Protein AF-A0A6P0UI14-F1 (afdb_monomer_lite)

Sequence (124 aa):
MGFELVEEPKLKYKIVKQHFLAGPTFTDATKIYDAGRKTPFYFLCPNCKKHSINIDHLNTRYFNKEGFILDLDEVVKLGGAGPMHKLIKCSHCNSIFYIGIGYFEPNNGRDVFDIHTIIEIAEM

Organism: NCBI:txid472055

pLDDT: mean 76.84, std 11.07, range [54.38, 91.75]

Secondary structure (DSSP, 8-state):
--EEE---TT-EEEEEEEEEE--SS--GGGEEE-TTS---EEEEPTTTSS-EEEE-GGGGGGTT-TT-EE-HHHHHHTT---SEEEEEEETTT--EEEEEEEEE--TTS--EEEEEEEEEEEE-

Structure (mmCIF, N/CA/C/O backbone):
data_AF-A0A6P0UI14-F1
#
_entry.id   AF-A0A6P0UI14-F1
#
loop_
_atom_site.group_PDB
_atom_site.id
_atom_site.type_symbol
_atom_site.label_atom_id
_atom_site.label_alt_id
_atom_site.label_comp_id
_atom_site.label_asym_id
_atom_site.label_entity_id
_atom_site.label_seq_id
_atom_site.pdbx_PDB_ins_code
_atom_site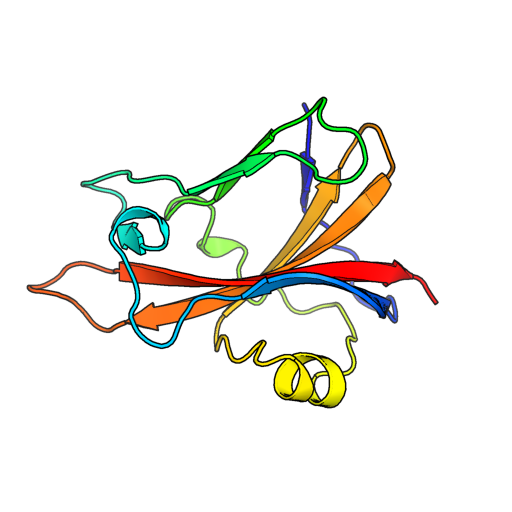.Cartn_x
_atom_site.Cartn_y
_atom_site.Cartn_z
_atom_site.occupancy
_atom_site.B_iso_or_equiv
_atom_site.auth_seq_id
_atom_site.auth_comp_id
_atom_site.auth_asym_id
_atom_site.auth_atom_id
_atom_site.pdbx_PDB_model_num
ATOM 1 N N . MET A 1 1 ? 8.499 -3.275 15.472 1.00 57.09 1 MET A N 1
ATOM 2 C CA . MET A 1 1 ? 7.414 -3.804 14.616 1.00 57.09 1 MET A CA 1
ATOM 3 C C . MET A 1 1 ? 6.402 -2.678 14.436 1.00 57.09 1 MET A C 1
ATOM 5 O O . MET A 1 1 ? 5.909 -2.197 15.446 1.00 57.09 1 MET A O 1
ATOM 9 N N . GLY A 1 2 ? 6.221 -2.143 13.220 1.00 80.50 2 GLY A N 1
ATOM 10 C CA . GLY A 1 2 ? 5.417 -0.922 12.981 1.00 80.50 2 GLY A CA 1
ATOM 11 C C . GLY A 1 2 ? 4.190 -1.107 12.079 1.00 80.50 2 GLY A C 1
ATOM 12 O O . GLY A 1 2 ? 3.267 -0.293 12.110 1.00 80.50 2 GLY A O 1
ATOM 13 N N . PHE A 1 3 ? 4.185 -2.177 11.286 1.00 86.31 3 PHE A N 1
ATOM 14 C CA . PHE A 1 3 ? 3.086 -2.571 10.417 1.00 86.31 3 PHE A CA 1
ATOM 15 C C . PHE A 1 3 ? 2.960 -4.091 10.409 1.00 86.31 3 PHE A C 1
ATOM 17 O O . PHE A 1 3 ? 3.968 -4.794 10.511 1.00 86.31 3 PHE A O 1
ATOM 24 N N . GLU A 1 4 ? 1.732 -4.562 10.254 1.00 86.69 4 GLU A N 1
ATOM 25 C CA . GLU A 1 4 ? 1.356 -5.971 10.195 1.00 86.69 4 GLU A CA 1
ATOM 26 C C . GLU A 1 4 ? 0.581 -6.236 8.902 1.00 86.69 4 GLU A C 1
ATOM 28 O O . GLU A 1 4 ? -0.101 -5.350 8.380 1.00 86.69 4 GLU A O 1
ATOM 33 N N . LEU A 1 5 ? 0.720 -7.445 8.358 1.00 81.50 5 LEU A N 1
ATOM 34 C CA . LEU A 1 5 ? -0.104 -7.890 7.238 1.00 81.50 5 LEU A CA 1
ATOM 35 C C . LEU A 1 5 ? -1.486 -8.261 7.770 1.00 81.50 5 LEU A C 1
ATOM 37 O O . LEU A 1 5 ? -1.595 -8.976 8.764 1.00 81.50 5 LEU A O 1
ATOM 41 N N . VAL A 1 6 ? -2.528 -7.780 7.098 1.00 78.38 6 VAL A N 1
ATOM 42 C CA . VAL A 1 6 ? -3.901 -8.185 7.403 1.00 78.38 6 VAL A CA 1
ATOM 43 C C . VAL A 1 6 ? -4.191 -9.440 6.593 1.00 78.38 6 VAL A C 1
ATOM 45 O O . VAL A 1 6 ? -4.218 -9.389 5.365 1.00 78.38 6 VAL A O 1
ATOM 48 N N . GLU A 1 7 ? -4.353 -10.570 7.278 1.00 70.38 7 GLU A N 1
ATOM 49 C CA . GLU A 1 7 ? -4.614 -11.870 6.644 1.00 70.38 7 GLU A C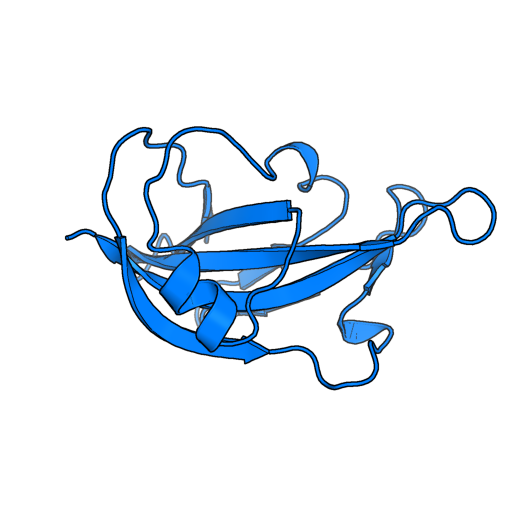A 1
ATOM 50 C C . GLU A 1 7 ? -6.057 -12.349 6.830 1.00 70.38 7 GLU A C 1
ATOM 52 O O . GLU A 1 7 ? -6.375 -13.455 6.412 1.00 70.38 7 GLU A O 1
ATOM 57 N N . GLU A 1 8 ? -6.921 -11.552 7.465 1.00 65.00 8 GLU A N 1
ATOM 58 C CA . GLU A 1 8 ? -8.241 -11.991 7.921 1.00 65.00 8 GLU A CA 1
ATOM 59 C C . GLU A 1 8 ? -9.214 -12.215 6.754 1.00 65.00 8 GLU A C 1
ATOM 61 O O . GLU A 1 8 ? -9.720 -11.255 6.158 1.00 65.00 8 GLU A O 1
ATOM 66 N N . PRO A 1 9 ? -9.518 -13.483 6.420 1.00 55.16 9 PRO A N 1
ATOM 67 C CA . PRO A 1 9 ? -10.411 -13.775 5.331 1.00 55.16 9 PRO A CA 1
ATOM 68 C C . PRO A 1 9 ? -11.850 -13.621 5.835 1.00 55.16 9 PRO A C 1
ATOM 70 O O . PRO A 1 9 ? -12.265 -14.390 6.702 1.00 55.16 9 PRO A O 1
ATOM 73 N N . LYS A 1 10 ? -12.598 -12.659 5.266 1.00 62.50 10 LYS A N 1
ATOM 74 C CA . LYS A 1 10 ? -14.062 -12.402 5.302 1.00 62.50 10 LYS A CA 1
ATOM 75 C C . LYS A 1 10 ? -14.495 -11.044 5.864 1.00 62.50 10 LYS A C 1
ATOM 77 O O . LYS A 1 10 ? -15.698 -10.786 5.917 1.00 62.50 10 LYS A O 1
ATOM 82 N N . LEU A 1 11 ? -13.574 -10.161 6.243 1.00 70.44 11 LEU A N 1
ATOM 83 C CA . LEU A 1 11 ? -13.953 -8.810 6.660 1.00 70.44 11 LEU A CA 1
ATOM 84 C C . LEU A 1 11 ? -14.387 -7.963 5.456 1.00 70.44 11 LEU A C 1
ATOM 86 O O . LEU A 1 11 ? -13.765 -8.001 4.388 1.00 70.44 11 LEU A O 1
ATOM 90 N N . LYS A 1 12 ? -15.488 -7.222 5.640 1.00 80.38 12 LYS A N 1
ATOM 91 C CA . LYS A 1 12 ? -15.943 -6.192 4.704 1.00 80.38 12 LYS A CA 1
ATOM 92 C C . LYS A 1 12 ? -15.298 -4.873 5.089 1.00 80.38 12 LYS A C 1
ATOM 94 O O . LYS A 1 12 ? -15.350 -4.478 6.251 1.00 80.38 12 LYS A O 1
ATOM 99 N N . TYR A 1 13 ? -14.733 -4.194 4.105 1.00 83.75 13 TYR A N 1
ATOM 100 C CA . TYR A 1 13 ? -14.081 -2.910 4.304 1.00 83.75 13 TYR A CA 1
ATOM 101 C C . TYR A 1 13 ? -14.786 -1.812 3.513 1.00 83.75 13 TYR A C 1
ATOM 103 O O . TYR A 1 13 ? -15.227 -2.036 2.386 1.00 83.75 13 TYR A O 1
ATOM 111 N N . LYS A 1 14 ? -14.838 -0.612 4.092 1.00 86.75 14 LYS A N 1
ATOM 112 C CA . LYS A 1 14 ? -15.245 0.624 3.412 1.00 86.75 14 LYS A CA 1
ATOM 113 C C . LYS A 1 14 ? -14.044 1.528 3.172 1.00 86.75 14 LYS A C 1
ATOM 115 O O . LYS A 1 14 ? -13.102 1.543 3.972 1.00 86.75 14 LYS A O 1
ATOM 120 N N . ILE A 1 15 ? -14.102 2.322 2.108 1.00 87.12 15 ILE A N 1
ATOM 121 C CA . ILE A 1 15 ? -13.077 3.326 1.829 1.00 87.12 15 ILE A CA 1
ATOM 122 C C . ILE A 1 15 ? -13.226 4.502 2.796 1.00 87.1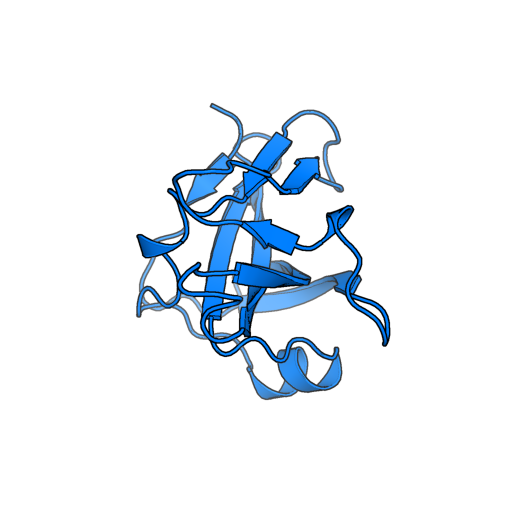2 15 ILE A C 1
ATOM 124 O O . ILE A 1 15 ? -14.314 5.037 2.995 1.00 87.12 15 ILE A O 1
ATOM 128 N N . VAL A 1 16 ? -12.109 4.908 3.398 1.00 90.12 16 VAL A N 1
ATOM 129 C CA . VAL A 1 16 ? -12.032 6.101 4.247 1.00 90.12 16 VAL A CA 1
ATOM 130 C C . VAL A 1 16 ? -11.435 7.259 3.459 1.00 90.12 16 VAL A C 1
ATOM 132 O O . VAL A 1 16 ? -12.029 8.334 3.390 1.00 90.12 16 VAL A O 1
ATOM 135 N N . LYS A 1 17 ? -10.241 7.062 2.880 1.00 90.38 17 LYS A N 1
ATOM 136 C CA . LYS A 1 17 ? -9.488 8.142 2.228 1.00 90.38 17 LYS A CA 1
ATOM 137 C C . LYS A 1 17 ? -8.409 7.614 1.284 1.00 90.38 17 LYS A C 1
ATOM 139 O O . LYS A 1 17 ? -7.665 6.712 1.646 1.00 90.38 17 LYS A O 1
ATOM 144 N N . GLN A 1 18 ? -8.238 8.232 0.116 1.00 89.62 18 GLN A N 1
ATOM 145 C CA . GLN A 1 18 ? -7.061 7.995 -0.726 1.00 89.62 18 GLN A CA 1
ATOM 146 C C . GLN A 1 18 ? -5.874 8.846 -0.249 1.00 89.62 18 GLN A C 1
ATOM 148 O O . GLN A 1 18 ? -5.998 10.059 -0.076 1.00 89.62 18 GLN A O 1
ATOM 153 N N . HIS A 1 19 ? -4.720 8.209 -0.046 1.00 88.62 19 HIS A N 1
ATOM 154 C CA . HIS A 1 19 ? -3.476 8.872 0.372 1.00 88.62 19 HIS A CA 1
ATOM 155 C C . HIS A 1 19 ? -2.454 8.975 -0.753 1.00 88.62 19 HIS A C 1
ATOM 157 O O . HIS A 1 19 ? -1.608 9.865 -0.734 1.00 88.62 19 HIS A O 1
ATOM 163 N N . PHE A 1 20 ? -2.521 8.067 -1.723 1.00 87.56 20 PHE A N 1
ATOM 164 C CA . PHE A 1 20 ? -1.602 8.043 -2.847 1.00 87.56 20 PHE A CA 1
ATOM 165 C C . PHE A 1 20 ? -2.299 7.545 -4.112 1.00 87.56 20 PHE A C 1
ATOM 167 O O . PHE A 1 20 ? -3.036 6.555 -4.077 1.00 87.56 20 PHE A O 1
ATOM 174 N N . LEU A 1 21 ? -2.016 8.212 -5.225 1.00 85.81 21 LEU A N 1
ATOM 175 C CA . LEU A 1 21 ? -2.353 7.788 -6.576 1.00 85.81 21 LEU A CA 1
ATOM 176 C C . LEU A 1 21 ? -1.161 8.133 -7.468 1.00 85.81 21 LEU A C 1
ATOM 178 O O . LEU A 1 21 ? -0.705 9.280 -7.468 1.00 85.81 21 LEU A O 1
ATOM 182 N N . ALA A 1 22 ? -0.634 7.147 -8.187 1.00 78.31 22 ALA A N 1
ATOM 183 C CA . ALA A 1 22 ? 0.413 7.387 -9.164 1.00 78.31 22 ALA A CA 1
ATOM 184 C C . ALA A 1 22 ? -0.108 8.319 -10.270 1.00 78.31 22 ALA A C 1
ATOM 186 O O . ALA A 1 22 ? -1.255 8.217 -10.703 1.00 78.31 22 ALA A O 1
ATOM 187 N N . GLY A 1 23 ? 0.734 9.259 -10.704 1.00 69.88 23 GLY A N 1
ATOM 188 C CA . GLY A 1 23 ? 0.413 10.147 -11.818 1.00 69.88 23 GLY A CA 1
ATOM 189 C C . GLY A 1 23 ? 0.345 9.404 -13.162 1.00 69.88 23 GLY A C 1
ATOM 190 O O . GLY A 1 23 ? 0.633 8.212 -13.230 1.00 69.88 23 GLY A O 1
ATOM 191 N N . PRO A 1 24 ? 0.032 10.113 -14.263 1.00 64.19 24 PRO A N 1
ATOM 192 C CA . PRO A 1 24 ? -0.067 9.521 -15.603 1.00 64.19 24 PRO A CA 1
ATOM 193 C C . PRO A 1 24 ? 1.253 8.911 -16.108 1.00 64.19 24 PRO A C 1
ATOM 195 O O . PRO A 1 24 ? 1.251 8.139 -17.063 1.00 64.19 24 PRO A O 1
ATOM 198 N N . THR A 1 25 ? 2.380 9.256 -15.480 1.00 60.03 25 THR A N 1
ATOM 199 C CA . THR A 1 25 ? 3.699 8.685 -15.745 1.00 60.03 25 THR A CA 1
ATOM 200 C C . THR A 1 25 ? 4.305 8.128 -14.457 1.00 60.03 25 THR A C 1
ATOM 202 O O . THR A 1 25 ? 4.460 8.837 -13.460 1.00 60.03 25 THR A O 1
ATOM 205 N N . PHE A 1 26 ? 4.677 6.846 -14.476 1.00 66.69 26 PHE A N 1
ATOM 206 C CA . PHE A 1 26 ? 5.348 6.195 -13.351 1.00 66.69 26 PHE A CA 1
ATOM 207 C C . PHE A 1 26 ? 6.809 6.647 -13.264 1.00 66.69 26 PHE A C 1
ATOM 209 O O . PHE A 1 26 ? 7.573 6.554 -14.229 1.00 66.69 26 PHE A O 1
ATOM 216 N N . THR A 1 27 ? 7.208 7.123 -12.087 1.00 70.94 27 THR A N 1
ATOM 217 C CA . THR A 1 27 ? 8.584 7.562 -11.804 1.00 70.94 27 THR A CA 1
ATOM 218 C C . THR A 1 27 ? 9.357 6.460 -11.091 1.00 70.94 27 THR A C 1
ATOM 220 O O . THR A 1 27 ? 8.756 5.591 -10.465 1.00 70.94 27 THR A O 1
ATOM 223 N N . ASP A 1 28 ? 10.691 6.499 -11.114 1.00 71.94 28 ASP A N 1
ATOM 224 C CA . ASP A 1 28 ? 11.510 5.506 -10.399 1.00 71.94 28 ASP A CA 1
ATOM 225 C C . ASP A 1 28 ? 11.215 5.444 -8.892 1.00 71.94 28 ASP A C 1
ATOM 227 O O . ASP A 1 28 ? 11.373 4.392 -8.285 1.00 71.94 28 ASP A O 1
ATOM 231 N N . ALA A 1 29 ? 10.712 6.531 -8.294 1.00 74.06 29 ALA A N 1
ATOM 232 C CA . ALA A 1 29 ? 10.299 6.564 -6.891 1.00 74.06 29 ALA A CA 1
ATOM 233 C C . ALA A 1 29 ? 9.061 5.699 -6.593 1.00 74.06 29 ALA A C 1
ATOM 235 O O . ALA A 1 29 ? 8.832 5.338 -5.443 1.00 74.06 29 ALA A O 1
ATOM 236 N N . THR A 1 30 ? 8.261 5.383 -7.613 1.00 76.38 30 THR A N 1
ATOM 237 C CA . THR A 1 30 ? 7.054 4.545 -7.518 1.00 76.38 30 THR A CA 1
ATOM 238 C C . THR A 1 30 ? 7.277 3.124 -8.036 1.00 76.38 30 THR A C 1
ATOM 240 O O . THR A 1 30 ? 6.388 2.286 -7.892 1.00 76.38 30 THR A O 1
ATOM 243 N N . LYS A 1 31 ? 8.461 2.862 -8.609 1.00 78.88 31 LYS A N 1
ATOM 244 C CA . LYS A 1 31 ? 8.862 1.565 -9.153 1.00 78.88 31 LYS A CA 1
ATOM 245 C C . LYS A 1 31 ? 9.566 0.734 -8.094 1.00 78.88 31 LYS A C 1
ATOM 247 O O . LYS A 1 31 ? 10.522 1.167 -7.453 1.00 78.88 31 LYS A O 1
ATOM 252 N N . ILE A 1 32 ? 9.128 -0.502 -7.979 1.00 77.00 32 ILE A N 1
ATOM 253 C CA . ILE A 1 32 ? 9.719 -1.547 -7.166 1.00 77.00 32 ILE A CA 1
ATOM 254 C C . ILE A 1 32 ? 10.360 -2.542 -8.123 1.00 77.00 32 ILE A C 1
ATOM 256 O O . ILE A 1 32 ? 9.689 -3.296 -8.822 1.00 77.00 32 ILE A O 1
ATOM 260 N N . TYR A 1 33 ? 11.683 -2.526 -8.151 1.00 73.94 33 TYR A N 1
ATOM 261 C CA . TYR A 1 33 ? 12.482 -3.413 -8.988 1.00 73.94 33 TYR A CA 1
ATOM 262 C C . TYR A 1 33 ? 12.668 -4.793 -8.343 1.00 73.94 33 TYR A C 1
ATOM 264 O O . TYR A 1 33 ? 12.509 -4.938 -7.127 1.00 73.94 33 TYR A O 1
ATOM 272 N N . ASP A 1 34 ? 13.035 -5.771 -9.175 1.00 69.94 34 ASP A N 1
ATOM 273 C CA . ASP A 1 34 ? 13.338 -7.160 -8.824 1.00 69.94 34 ASP A CA 1
ATOM 274 C C . ASP A 1 34 ? 14.201 -7.368 -7.562 1.00 69.94 34 ASP A C 1
ATOM 276 O O . ASP A 1 34 ? 14.855 -6.468 -7.021 1.00 69.94 34 ASP A O 1
ATOM 280 N N . ALA A 1 35 ? 14.237 -8.616 -7.088 1.00 60.41 35 ALA A N 1
ATOM 281 C CA . ALA A 1 35 ? 15.013 -9.005 -5.912 1.00 60.41 35 ALA A CA 1
ATOM 282 C C . ALA A 1 35 ? 16.521 -8.665 -6.008 1.00 60.41 35 ALA A C 1
ATOM 284 O O . ALA A 1 35 ? 17.182 -8.560 -4.969 1.00 60.41 35 ALA A O 1
ATOM 285 N N . GLY A 1 36 ? 17.060 -8.477 -7.221 1.00 61.16 36 GLY A N 1
ATOM 286 C CA . GLY A 1 36 ? 18.462 -8.147 -7.483 1.00 61.16 36 GLY A CA 1
ATOM 287 C C . GLY A 1 36 ? 18.788 -6.657 -7.351 1.00 61.16 36 GLY A C 1
ATOM 288 O O . GLY A 1 36 ? 19.905 -6.311 -6.964 1.00 61.16 36 GLY A O 1
ATOM 289 N N . ARG A 1 37 ? 17.823 -5.762 -7.605 1.00 64.38 37 ARG A N 1
ATOM 290 C CA . ARG A 1 37 ? 17.982 -4.302 -7.497 1.00 64.38 37 ARG A CA 1
ATOM 291 C C . ARG A 1 37 ? 16.943 -3.710 -6.543 1.00 64.38 37 ARG A C 1
ATOM 293 O O . ARG A 1 37 ? 16.138 -2.877 -6.938 1.00 64.38 37 ARG A O 1
ATOM 300 N N . LYS A 1 38 ? 16.974 -4.122 -5.271 1.00 60.84 38 LYS A N 1
ATOM 301 C CA . LYS A 1 38 ? 16.060 -3.645 -4.214 1.00 60.84 38 LYS A CA 1
ATOM 302 C C . LYS A 1 38 ? 15.876 -2.123 -4.258 1.00 60.84 38 LYS A C 1
ATOM 304 O O . LYS A 1 38 ? 16.742 -1.382 -3.801 1.00 60.84 38 LYS A O 1
ATOM 309 N N . THR A 1 39 ? 14.730 -1.671 -4.750 1.00 69.94 39 THR A N 1
ATOM 310 C CA . THR A 1 39 ? 14.305 -0.272 -4.632 1.00 69.94 39 THR A CA 1
ATOM 311 C C . THR A 1 39 ? 12.981 -0.278 -3.879 1.00 69.94 39 THR A C 1
ATOM 313 O O . THR A 1 39 ? 11.934 -0.482 -4.490 1.00 69.94 39 THR A O 1
ATOM 316 N N . PRO A 1 40 ? 13.015 -0.201 -2.537 1.00 75.12 40 PRO A N 1
ATOM 317 C CA . PRO A 1 40 ? 11.796 -0.206 -1.748 1.00 75.12 40 PRO A CA 1
ATOM 318 C C . PRO A 1 40 ? 11.065 1.130 -1.891 1.00 75.12 40 PRO A C 1
ATOM 320 O O . PRO A 1 40 ? 11.682 2.193 -1.821 1.00 75.12 40 PRO A O 1
ATOM 323 N N . PHE A 1 41 ? 9.741 1.081 -1.983 1.00 83.31 41 PHE A N 1
ATOM 324 C CA . PHE A 1 41 ? 8.902 2.242 -1.725 1.00 83.31 41 PHE A CA 1
ATOM 325 C C . PHE A 1 41 ? 8.762 2.427 -0.211 1.00 83.31 41 PHE A C 1
ATOM 327 O O . PHE A 1 41 ? 8.270 1.539 0.491 1.00 83.31 41 PHE A O 1
ATOM 334 N N . TYR A 1 42 ? 9.193 3.576 0.306 1.00 85.81 42 TYR A N 1
ATOM 335 C CA . TYR A 1 42 ? 9.085 3.888 1.728 1.00 85.81 42 TYR A CA 1
ATOM 336 C C . TYR A 1 42 ? 7.725 4.510 2.042 1.00 85.81 42 TYR A C 1
ATOM 338 O O . TYR A 1 42 ? 7.457 5.660 1.696 1.00 85.81 42 TYR A O 1
ATOM 346 N N . PHE A 1 43 ? 6.872 3.764 2.740 1.00 88.44 43 PHE A N 1
ATOM 347 C CA . PHE A 1 43 ? 5.577 4.255 3.193 1.00 88.44 43 PHE A CA 1
ATOM 348 C C . PHE A 1 43 ? 5.639 4.641 4.672 1.00 88.44 43 PHE A C 1
ATOM 350 O O . PHE A 1 43 ? 5.861 3.786 5.528 1.00 88.44 43 PHE A O 1
ATOM 357 N N . LEU A 1 44 ? 5.413 5.920 4.982 1.00 90.88 44 LEU A N 1
ATOM 358 C CA . LEU A 1 44 ? 5.206 6.417 6.344 1.00 90.88 44 LEU A CA 1
ATOM 359 C C . LEU A 1 44 ? 3.704 6.487 6.628 1.00 90.88 44 LEU A C 1
ATOM 361 O O . LEU A 1 44 ? 2.967 7.074 5.841 1.00 90.88 44 LEU A O 1
ATOM 365 N N . CYS A 1 45 ? 3.256 5.944 7.765 1.00 90.62 45 CYS A N 1
ATOM 366 C CA . CYS A 1 45 ? 1.848 5.994 8.154 1.00 90.62 45 CYS A CA 1
ATOM 367 C C . CYS A 1 45 ? 1.346 7.452 8.178 1.00 90.62 45 CYS A C 1
ATOM 369 O O . CYS A 1 45 ? 1.821 8.229 9.014 1.00 90.62 45 CYS A O 1
ATOM 371 N N . PRO A 1 46 ? 0.375 7.836 7.332 1.00 90.31 46 PRO A N 1
ATOM 372 C CA . PRO A 1 46 ? -0.089 9.220 7.252 1.00 90.31 46 PRO A CA 1
ATOM 373 C C . PRO A 1 46 ? -0.822 9.665 8.524 1.00 90.31 46 PRO A C 1
ATOM 375 O O . PRO A 1 46 ? -0.768 10.843 8.881 1.00 90.31 46 PRO A O 1
ATOM 378 N N . ASN A 1 47 ? -1.445 8.722 9.239 1.00 89.94 47 ASN A N 1
ATOM 379 C CA . ASN A 1 47 ? -2.275 9.008 10.407 1.00 89.94 47 ASN A CA 1
ATOM 380 C C . ASN A 1 47 ? -1.445 9.260 11.670 1.00 89.94 47 ASN A C 1
ATOM 382 O O . ASN A 1 47 ? -1.694 10.225 12.386 1.00 89.94 47 ASN A O 1
ATOM 386 N N . CYS A 1 48 ? -0.435 8.426 11.946 1.00 90.56 48 CYS A N 1
ATOM 387 C CA . CYS A 1 48 ? 0.383 8.576 13.154 1.00 90.56 48 CYS A CA 1
ATOM 388 C C . CYS A 1 48 ? 1.761 9.194 12.907 1.00 90.56 48 CYS A C 1
ATOM 390 O O . CYS A 1 48 ? 2.369 9.674 13.858 1.00 90.56 48 CYS A O 1
ATOM 392 N N . LYS A 1 49 ? 2.279 9.151 11.671 1.00 89.50 49 LYS A N 1
ATOM 393 C CA . LYS A 1 49 ? 3.628 9.610 11.285 1.00 89.50 49 LYS A CA 1
ATOM 394 C C . LYS A 1 49 ? 4.778 9.017 12.117 1.00 89.50 49 LYS A C 1
ATOM 396 O O . LYS A 1 49 ? 5.881 9.552 12.110 1.00 89.50 49 LYS A O 1
ATOM 401 N N . LYS A 1 50 ? 4.531 7.915 12.835 1.00 85.75 50 LYS A N 1
ATOM 402 C CA . LYS A 1 50 ? 5.491 7.276 13.755 1.00 85.75 50 LYS A CA 1
ATOM 403 C C . LYS A 1 50 ? 6.103 5.991 13.216 1.00 85.75 50 LYS A C 1
ATOM 405 O O . LYS A 1 50 ? 7.215 5.644 13.596 1.00 85.75 50 LYS A O 1
ATOM 410 N N . HIS A 1 51 ? 5.380 5.279 12.356 1.00 89.31 51 HIS A N 1
ATOM 411 C CA . HIS A 1 51 ? 5.840 4.016 11.789 1.00 89.31 51 HIS A CA 1
ATOM 412 C C . HIS A 1 51 ? 5.872 4.075 10.281 1.00 89.31 51 HIS A C 1
ATOM 414 O O . HIS A 1 51 ? 5.004 4.682 9.653 1.00 89.31 51 HIS A O 1
ATOM 420 N N . SER A 1 52 ? 6.849 3.375 9.726 1.00 88.44 52 SER A N 1
ATOM 421 C CA . SER A 1 52 ? 7.024 3.187 8.301 1.00 88.44 52 SER A CA 1
ATOM 422 C C . SER A 1 52 ? 7.247 1.722 7.955 1.00 88.44 52 SER A C 1
ATOM 424 O O . SER A 1 52 ? 7.564 0.895 8.816 1.00 88.44 52 SER A O 1
ATOM 426 N N . ILE A 1 53 ? 7.043 1.408 6.682 1.00 86.06 53 ILE A N 1
ATOM 427 C CA . ILE A 1 53 ? 7.291 0.099 6.094 1.00 86.06 53 ILE A CA 1
ATOM 428 C C . ILE A 1 53 ? 7.859 0.276 4.686 1.00 86.06 53 ILE A C 1
ATOM 430 O O . ILE A 1 53 ? 7.476 1.188 3.955 1.00 86.06 53 ILE A O 1
ATOM 434 N N . ASN A 1 54 ? 8.755 -0.631 4.309 1.00 85.62 54 ASN A N 1
ATOM 435 C CA . ASN A 1 54 ? 9.214 -0.769 2.936 1.00 85.62 54 ASN A CA 1
ATOM 436 C C . ASN A 1 54 ? 8.246 -1.672 2.169 1.00 85.62 54 ASN A C 1
ATOM 438 O O . ASN A 1 54 ? 7.987 -2.808 2.573 1.00 85.62 54 ASN A O 1
ATOM 442 N N . ILE A 1 55 ? 7.724 -1.187 1.050 1.00 81.88 55 ILE A N 1
ATOM 443 C CA . ILE A 1 55 ? 7.002 -2.004 0.077 1.00 81.88 55 ILE A CA 1
ATOM 444 C C . ILE A 1 55 ? 8.013 -2.352 -1.018 1.00 81.88 55 ILE A C 1
ATOM 446 O O . ILE A 1 55 ? 8.578 -1.459 -1.639 1.00 81.88 55 ILE A O 1
ATOM 450 N N . ASP A 1 56 ? 8.320 -3.636 -1.190 1.00 78.00 56 ASP A N 1
ATOM 451 C CA . ASP A 1 56 ? 9.398 -4.112 -2.059 1.00 78.00 56 ASP A CA 1
ATOM 452 C C . ASP A 1 56 ? 9.077 -5.482 -2.662 1.00 78.00 56 ASP A C 1
ATOM 454 O O . ASP A 1 56 ? 8.128 -6.141 -2.234 1.00 78.00 56 ASP A O 1
ATOM 458 N N . HIS A 1 57 ? 9.907 -5.921 -3.617 1.00 71.88 57 HIS A N 1
ATOM 459 C CA . HIS A 1 57 ? 9.757 -7.188 -4.337 1.00 71.88 57 HIS A CA 1
ATOM 460 C C . HIS A 1 57 ? 9.732 -8.430 -3.420 1.00 71.88 57 HIS A C 1
ATOM 462 O O . HIS A 1 57 ? 9.161 -9.461 -3.760 1.00 71.88 57 HIS A O 1
ATOM 468 N N . LEU A 1 58 ? 10.344 -8.383 -2.235 1.00 68.69 58 LEU A N 1
ATOM 469 C CA . LEU A 1 58 ? 10.387 -9.543 -1.337 1.00 68.69 58 LEU A CA 1
ATOM 470 C C . LEU A 1 58 ? 9.059 -9.742 -0.602 1.00 68.69 58 LEU A C 1
ATOM 472 O O . LEU A 1 58 ? 8.738 -10.858 -0.185 1.00 68.69 58 LEU A O 1
ATOM 476 N N . ASN A 1 59 ? 8.277 -8.671 -0.461 1.00 65.44 59 ASN A N 1
ATOM 477 C CA . ASN A 1 59 ? 6.946 -8.715 0.127 1.00 65.44 59 ASN A CA 1
ATOM 478 C C . ASN A 1 59 ? 5.799 -8.780 -0.895 1.00 65.44 59 ASN A C 1
ATOM 480 O O . ASN A 1 59 ? 4.636 -8.760 -0.491 1.00 65.44 59 ASN A O 1
ATOM 484 N N . THR A 1 60 ? 6.107 -8.950 -2.186 1.00 61.75 60 THR A N 1
ATOM 485 C CA . THR A 1 60 ? 5.106 -9.072 -3.265 1.00 61.75 60 THR A CA 1
ATOM 486 C C . THR A 1 60 ? 4.438 -10.431 -3.333 1.00 61.75 60 THR A C 1
ATOM 488 O O . THR A 1 60 ? 3.297 -10.536 -3.759 1.00 61.75 60 THR A O 1
ATOM 491 N N . ARG A 1 61 ? 5.081 -11.473 -2.797 1.00 56.34 61 ARG A N 1
ATOM 492 C CA . ARG A 1 61 ? 4.482 -12.808 -2.622 1.00 56.34 61 ARG A CA 1
ATOM 493 C C . ARG A 1 61 ? 3.230 -12.832 -1.731 1.00 56.34 61 ARG A C 1
ATOM 495 O O . ARG A 1 61 ? 2.563 -13.854 -1.649 1.00 56.34 61 ARG A O 1
ATOM 502 N N . TYR A 1 62 ? 2.956 -11.740 -1.016 1.00 60.69 62 TYR A N 1
ATOM 503 C CA . TYR A 1 62 ? 1.749 -11.553 -0.205 1.00 60.69 62 TYR A CA 1
ATOM 504 C C . TYR A 1 62 ? 0.676 -10.739 -0.934 1.00 60.69 62 TYR A C 1
ATOM 506 O O . TYR A 1 62 ? -0.325 -10.365 -0.323 1.00 60.69 62 TYR A O 1
ATOM 514 N N . PHE A 1 63 ? 0.897 -10.409 -2.207 1.00 67.00 63 PHE A N 1
ATOM 515 C CA . PHE A 1 63 ? -0.102 -9.733 -3.013 1.00 67.00 63 PHE A CA 1
ATOM 516 C C . PHE A 1 63 ? -1.180 -10.723 -3.436 1.00 67.00 63 PHE A C 1
ATOM 518 O O . PHE A 1 63 ? -0.899 -11.904 -3.631 1.00 67.00 63 PHE A O 1
ATOM 525 N N . ASN A 1 64 ? -2.411 -10.235 -3.568 1.00 66.19 64 ASN A N 1
ATOM 526 C CA . ASN A 1 64 ? -3.582 -11.031 -3.932 1.00 66.19 64 ASN A CA 1
ATOM 527 C C . ASN A 1 64 ? -3.839 -12.214 -2.990 1.00 66.19 64 ASN A C 1
ATOM 529 O O . ASN A 1 64 ? -4.397 -13.224 -3.414 1.00 66.19 64 ASN A O 1
ATOM 533 N N . LYS A 1 65 ? -3.441 -12.114 -1.711 1.00 61.41 65 LYS A N 1
ATOM 534 C CA . LYS A 1 65 ? -3.888 -13.088 -0.712 1.00 61.41 65 LYS A CA 1
ATOM 535 C C . LYS A 1 65 ? -5.416 -13.041 -0.661 1.00 61.41 65 LYS A C 1
ATOM 537 O O . LYS A 1 65 ? -5.997 -12.035 -0.257 1.00 61.41 65 LYS A O 1
ATOM 542 N N . GLU A 1 66 ? -6.038 -14.129 -1.106 1.00 56.50 66 GLU A N 1
ATOM 543 C CA . GLU A 1 66 ? -7.482 -14.319 -1.056 1.00 56.50 66 GLU A CA 1
ATOM 544 C C . GLU A 1 66 ? -7.972 -14.139 0.383 1.00 56.50 66 GLU A C 1
ATOM 546 O O . GLU A 1 66 ? -7.373 -14.668 1.322 1.00 56.50 66 GLU A O 1
ATOM 551 N N . GLY A 1 67 ? -9.062 -13.395 0.571 1.00 58.94 67 GLY A N 1
ATOM 552 C CA . GLY A 1 67 ? -9.696 -13.344 1.881 1.00 58.94 67 GLY A CA 1
ATOM 553 C C . GLY A 1 67 ? -10.557 -12.128 2.162 1.00 58.94 67 GLY A C 1
ATOM 554 O O . GLY A 1 67 ? -11.579 -12.281 2.815 1.00 58.94 67 GLY A O 1
ATOM 555 N N . PHE A 1 68 ? -10.213 -10.932 1.701 1.00 66.25 68 PHE A N 1
ATOM 556 C CA . PHE A 1 68 ? -10.968 -9.736 2.082 1.00 66.25 68 PHE A CA 1
ATOM 557 C C . PHE A 1 68 ? -11.988 -9.324 1.017 1.00 66.25 68 PHE A C 1
ATOM 559 O O . PHE A 1 68 ? -11.791 -9.554 -0.175 1.00 66.25 68 PHE A O 1
ATOM 566 N N . ILE A 1 69 ? -13.089 -8.708 1.458 1.00 65.00 69 ILE A N 1
ATOM 567 C CA . ILE A 1 69 ? -14.123 -8.166 0.573 1.00 65.00 69 ILE A CA 1
ATOM 568 C C . ILE A 1 69 ? -14.033 -6.643 0.648 1.00 65.00 69 ILE A C 1
ATOM 570 O O . ILE A 1 69 ? -14.403 -6.031 1.651 1.00 65.00 69 ILE A O 1
ATOM 574 N N . LEU A 1 70 ? -13.525 -6.036 -0.419 1.00 72.25 70 LEU A N 1
ATOM 575 C CA . LEU A 1 70 ? -13.517 -4.592 -0.629 1.00 72.25 70 LEU A CA 1
ATOM 576 C C . LEU A 1 70 ? -14.382 -4.293 -1.853 1.00 72.25 70 LEU A C 1
ATOM 578 O O . LEU A 1 70 ? -14.373 -5.072 -2.807 1.00 72.25 70 LEU A O 1
ATOM 582 N N . ASP A 1 71 ? -15.128 -3.191 -1.829 1.00 74.69 71 ASP A N 1
ATOM 583 C CA . ASP A 1 71 ? -15.856 -2.734 -3.011 1.00 74.69 71 ASP A CA 1
ATOM 584 C C . ASP A 1 71 ? -14.846 -2.294 -4.086 1.00 74.69 71 ASP A C 1
ATOM 586 O O . ASP A 1 71 ? -14.287 -1.194 -4.050 1.00 74.69 71 ASP A O 1
ATOM 590 N N . LEU A 1 72 ? -14.555 -3.208 -5.015 1.00 69.94 72 LEU A N 1
ATOM 591 C CA . LEU A 1 72 ? -13.588 -2.983 -6.084 1.00 69.94 72 LEU A CA 1
ATOM 592 C C . LEU A 1 72 ? -14.040 -1.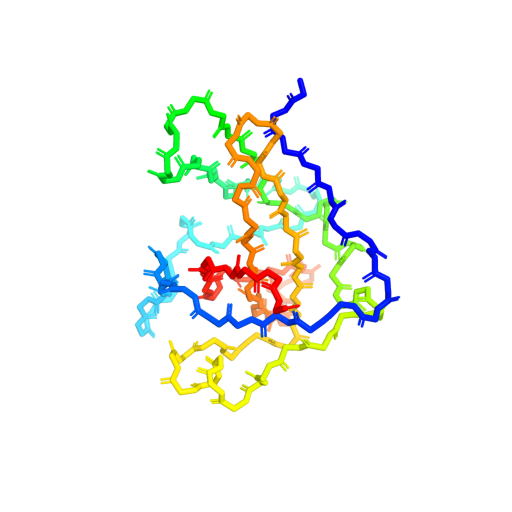865 -7.027 1.00 69.94 72 LEU A C 1
ATOM 594 O O . LEU A 1 72 ? -13.181 -1.179 -7.576 1.00 69.94 72 LEU A O 1
ATOM 598 N N . ASP A 1 73 ? -15.345 -1.619 -7.171 1.00 73.31 73 ASP A N 1
ATOM 599 C CA . ASP A 1 73 ? -15.846 -0.540 -8.022 1.00 73.31 73 ASP A CA 1
ATOM 600 C C . ASP A 1 73 ? -15.514 0.827 -7.415 1.00 73.31 73 ASP A C 1
ATOM 602 O O . ASP A 1 73 ? -15.135 1.753 -8.137 1.00 73.31 73 ASP A O 1
ATOM 606 N N . GLU A 1 74 ? -15.596 0.976 -6.089 1.00 76.88 74 GLU A N 1
ATOM 607 C CA . GLU A 1 74 ? -15.149 2.199 -5.412 1.00 76.88 74 GLU A CA 1
ATOM 608 C C . GLU A 1 74 ? -13.633 2.402 -5.512 1.00 76.88 74 GLU A C 1
ATOM 610 O O . GLU A 1 74 ? -13.166 3.521 -5.740 1.00 76.88 74 GLU A O 1
ATOM 615 N N . VAL A 1 75 ? -12.855 1.325 -5.407 1.00 74.06 75 VAL A N 1
ATOM 616 C CA . VAL A 1 75 ? -11.396 1.378 -5.576 1.00 74.06 75 VAL A CA 1
ATOM 617 C C . VAL A 1 75 ? -11.029 1.786 -7.003 1.00 74.06 75 VAL A C 1
ATOM 619 O O . VAL A 1 75 ? -10.191 2.668 -7.193 1.00 74.06 75 VAL A O 1
ATOM 622 N N . VAL A 1 76 ? -11.683 1.203 -8.012 1.00 73.56 76 VAL A N 1
ATOM 623 C CA . VAL A 1 76 ? -11.474 1.530 -9.430 1.00 73.56 76 VAL A CA 1
ATOM 624 C C . VAL A 1 76 ? -11.870 2.976 -9.729 1.00 73.56 76 VAL A C 1
ATOM 626 O O . VAL A 1 76 ? -11.128 3.663 -10.429 1.00 73.56 76 VAL A O 1
ATOM 629 N N . LYS A 1 77 ? -12.968 3.489 -9.151 1.00 78.06 77 LYS A N 1
ATOM 630 C CA . LYS A 1 77 ? -13.365 4.909 -9.276 1.00 78.06 77 LYS A CA 1
ATOM 631 C C . LYS A 1 77 ? -12.295 5.873 -8.767 1.00 78.06 77 LYS A C 1
ATOM 633 O O . LYS A 1 77 ? -12.157 6.965 -9.310 1.00 78.06 77 LYS A O 1
ATOM 638 N N . LEU A 1 78 ? -11.524 5.475 -7.756 1.00 74.69 78 LEU A N 1
ATOM 639 C CA . LEU A 1 78 ? -10.390 6.249 -7.243 1.00 74.69 78 LEU A CA 1
ATOM 640 C C . LEU A 1 78 ? -9.102 6.046 -8.058 1.00 74.69 78 LEU A C 1
ATOM 642 O O . LEU A 1 78 ? -8.041 6.527 -7.666 1.00 74.69 78 LEU A O 1
ATOM 646 N N . GLY A 1 79 ? -9.160 5.327 -9.179 1.00 66.81 79 GLY A N 1
ATOM 647 C CA . GLY A 1 79 ? -7.985 4.983 -9.969 1.00 66.81 79 GLY A CA 1
ATOM 648 C C . GLY A 1 79 ? -7.134 3.894 -9.319 1.00 66.81 79 GLY A C 1
ATOM 649 O O . GLY A 1 79 ? -5.960 3.766 -9.631 1.00 66.81 79 GLY A O 1
ATOM 650 N N . GLY A 1 80 ? -7.677 3.095 -8.402 1.00 64.38 80 GLY A N 1
ATOM 651 C CA . GLY A 1 80 ? -6.988 1.962 -7.787 1.00 64.38 80 GLY A CA 1
ATOM 652 C C . GLY A 1 80 ? -6.951 0.723 -8.680 1.00 64.38 80 GLY A C 1
ATOM 653 O O . GLY A 1 80 ? -7.395 -0.342 -8.274 1.00 64.38 80 GLY A O 1
ATOM 654 N N . ALA A 1 81 ? -6.439 0.840 -9.901 1.00 59.69 81 ALA A N 1
ATOM 655 C CA . ALA A 1 81 ? -6.404 -0.252 -10.872 1.00 59.69 81 ALA A CA 1
ATOM 656 C C . ALA A 1 81 ? -5.055 -0.992 -10.836 1.00 59.69 81 ALA A C 1
ATOM 658 O O . ALA A 1 81 ? -4.225 -0.851 -11.728 1.00 59.69 81 ALA A O 1
ATOM 659 N N . GLY A 1 82 ? -4.816 -1.771 -9.779 1.00 61.56 82 GLY A N 1
ATOM 660 C CA . GLY A 1 82 ? -3.691 -2.707 -9.726 1.00 61.56 82 GLY A CA 1
ATOM 661 C C . GLY A 1 82 ? -4.182 -4.151 -9.877 1.00 61.56 82 GLY A C 1
ATOM 662 O O . GLY A 1 82 ? -5.021 -4.548 -9.071 1.00 61.56 82 GLY A O 1
ATOM 663 N N . PRO A 1 83 ? -3.681 -4.967 -10.831 1.00 66.56 83 PRO A N 1
ATOM 664 C CA . PRO A 1 83 ? -3.951 -6.412 -10.860 1.00 66.56 83 PRO A CA 1
ATOM 665 C C . PRO A 1 83 ? -3.420 -7.130 -9.608 1.00 66.56 83 PRO A C 1
ATOM 667 O O . PRO A 1 83 ? -3.778 -8.279 -9.348 1.00 66.56 83 PRO A O 1
ATOM 670 N N . MET A 1 84 ? -2.557 -6.464 -8.836 1.00 78.56 84 MET A N 1
ATOM 671 C CA . MET A 1 84 ? -2.061 -6.925 -7.550 1.00 78.56 84 MET A CA 1
ATOM 672 C C . MET A 1 84 ? -2.443 -5.968 -6.430 1.00 78.56 84 MET A C 1
ATOM 674 O O . MET A 1 84 ? -2.460 -4.752 -6.614 1.00 78.56 84 MET A O 1
ATOM 678 N N . HIS A 1 85 ? -2.694 -6.507 -5.243 1.00 80.19 85 HIS A N 1
ATOM 679 C CA . HIS A 1 85 ? -2.985 -5.692 -4.070 1.00 80.19 85 HIS A CA 1
ATOM 680 C C . HIS A 1 85 ? -2.517 -6.326 -2.762 1.00 80.19 85 HIS A C 1
ATOM 682 O O . HIS A 1 85 ? -2.327 -7.537 -2.680 1.00 80.19 85 HIS A O 1
ATOM 688 N N . LYS A 1 86 ? -2.396 -5.522 -1.704 1.00 81.88 86 LYS A N 1
ATOM 689 C CA . LYS A 1 86 ? -2.184 -6.001 -0.328 1.00 81.88 86 LYS A CA 1
ATOM 690 C C . LYS A 1 86 ? -2.823 -5.085 0.703 1.00 81.88 86 LYS A C 1
ATOM 692 O O . LYS A 1 86 ? -2.972 -3.889 0.461 1.00 81.88 86 LYS A O 1
ATOM 697 N N . LEU A 1 87 ? -3.097 -5.640 1.880 1.00 85.06 87 LEU A N 1
ATOM 698 C CA . LEU A 1 87 ? -3.529 -4.888 3.053 1.00 85.06 87 LEU A CA 1
ATOM 699 C C . LEU A 1 87 ? -2.418 -4.837 4.106 1.00 85.06 87 LEU A C 1
ATOM 701 O O . LEU A 1 87 ? -1.797 -5.851 4.430 1.00 85.06 87 LEU A O 1
ATOM 705 N N . ILE A 1 88 ? -2.178 -3.650 4.658 1.00 87.56 88 ILE A N 1
ATOM 706 C CA . ILE A 1 88 ? -1.281 -3.449 5.800 1.00 87.56 88 ILE A CA 1
ATOM 707 C C . ILE A 1 88 ? -2.008 -2.703 6.915 1.00 87.56 88 ILE A C 1
ATOM 709 O O . ILE A 1 88 ? -2.778 -1.785 6.651 1.00 87.56 88 ILE A O 1
ATOM 713 N N . LYS A 1 89 ? -1.730 -3.056 8.168 1.00 90.31 89 LYS A N 1
ATOM 714 C CA . LYS A 1 89 ? -2.256 -2.386 9.361 1.00 90.31 89 LYS A CA 1
ATOM 715 C C . LYS A 1 89 ? -1.119 -1.746 10.136 1.00 90.31 89 LYS A C 1
ATOM 717 O O . LYS A 1 89 ? -0.110 -2.391 10.400 1.00 90.31 89 LYS A O 1
ATOM 722 N N . CYS A 1 90 ? -1.254 -0.476 10.503 1.00 90.81 90 CYS A N 1
ATOM 723 C CA . CYS A 1 90 ? -0.280 0.180 11.371 1.00 90.81 90 CYS A CA 1
ATOM 724 C C . CYS A 1 90 ? -0.469 -0.299 12.815 1.00 90.81 90 CYS A C 1
ATOM 726 O O . CYS A 1 90 ? -1.522 -0.058 13.399 1.00 90.81 90 CYS A O 1
ATOM 728 N N . SER A 1 91 ? 0.558 -0.889 13.429 1.00 90.00 91 SER A N 1
ATOM 729 C CA . SER A 1 91 ? 0.459 -1.456 14.786 1.00 90.00 91 SER A CA 1
ATOM 730 C C . SER A 1 91 ? 0.278 -0.406 15.894 1.00 90.00 91 SER A C 1
ATOM 732 O O . SER A 1 91 ? -0.090 -0.740 17.013 1.00 90.00 91 SER A O 1
ATOM 734 N N . HIS A 1 92 ? 0.513 0.879 15.604 1.00 90.69 92 HIS A N 1
ATOM 735 C CA . HIS A 1 92 ? 0.363 1.963 16.585 1.00 90.69 92 HIS A CA 1
ATOM 736 C C . HIS A 1 92 ? -1.010 2.631 16.565 1.00 90.69 92 HIS A C 1
ATOM 738 O O . HIS A 1 92 ? -1.522 3.016 17.611 1.00 90.69 92 HIS A O 1
ATOM 744 N N . CYS A 1 93 ? -1.566 2.900 15.382 1.00 90.31 93 CYS A N 1
ATOM 745 C CA . CYS A 1 93 ? -2.847 3.615 15.255 1.00 90.31 93 CYS A CA 1
ATOM 746 C C . CYS A 1 93 ? -3.978 2.735 14.729 1.00 90.31 93 CYS A C 1
ATOM 748 O O . CYS A 1 93 ? -5.095 3.216 14.588 1.00 90.31 93 CYS A O 1
ATOM 750 N N . ASN A 1 94 ? -3.690 1.463 14.446 1.00 90.31 94 ASN A N 1
ATOM 751 C CA . ASN A 1 94 ? -4.621 0.466 13.924 1.00 90.31 94 ASN A CA 1
ATOM 752 C C . ASN A 1 94 ? -5.262 0.801 12.571 1.00 90.31 94 ASN A C 1
ATOM 754 O O . ASN A 1 94 ? -6.109 0.043 12.113 1.00 90.31 94 ASN A O 1
ATOM 758 N N . SER A 1 95 ? -4.844 1.881 11.905 1.00 91.25 95 SER A N 1
ATOM 759 C CA . SER A 1 95 ? -5.306 2.220 10.558 1.00 91.25 95 SER A CA 1
ATOM 760 C C . SER A 1 95 ? -4.879 1.161 9.547 1.00 91.25 95 SER A C 1
ATOM 762 O O . SER A 1 95 ? -3.736 0.688 9.584 1.00 91.25 95 SER A O 1
ATOM 764 N N . ILE A 1 96 ? -5.801 0.818 8.650 1.00 91.06 96 ILE A N 1
ATOM 765 C CA . ILE A 1 96 ? -5.628 -0.216 7.633 1.00 91.06 96 ILE A CA 1
ATOM 766 C C . ILE A 1 96 ? -5.519 0.460 6.270 1.00 91.06 96 ILE A C 1
ATOM 768 O O . ILE A 1 96 ? -6.273 1.380 5.955 1.00 91.06 96 ILE A O 1
ATOM 772 N N . PHE A 1 97 ? -4.570 0.005 5.461 1.00 89.69 97 PHE A N 1
ATOM 773 C CA . PHE A 1 97 ? -4.306 0.549 4.138 1.00 89.69 97 PHE A CA 1
ATOM 774 C C . PHE A 1 97 ? -4.348 -0.554 3.087 1.00 89.69 97 PHE A C 1
ATOM 776 O O . PHE A 1 97 ? -3.617 -1.541 3.184 1.00 89.69 97 PHE A O 1
ATOM 783 N N . TYR A 1 98 ? -5.172 -0.342 2.068 1.00 88.50 98 TYR A N 1
ATOM 784 C CA . TYR A 1 98 ? -5.130 -1.034 0.793 1.00 88.50 98 TYR A CA 1
ATOM 785 C C . TYR A 1 98 ? -4.047 -0.423 -0.089 1.00 88.50 98 TYR A C 1
ATOM 787 O O . TYR A 1 98 ? -4.023 0.786 -0.318 1.00 88.50 98 TYR A O 1
ATOM 795 N N . ILE A 1 99 ? -3.153 -1.262 -0.596 1.00 86.75 99 ILE A N 1
ATOM 796 C CA . ILE A 1 99 ? -2.109 -0.874 -1.538 1.00 86.75 99 ILE A CA 1
ATOM 797 C C . ILE A 1 99 ? -2.392 -1.595 -2.849 1.00 86.75 99 ILE A C 1
ATOM 799 O O . ILE A 1 99 ? -2.329 -2.823 -2.892 1.00 86.75 99 ILE A O 1
ATOM 803 N N . GLY A 1 100 ? -2.687 -0.832 -3.899 1.00 84.62 100 GLY A N 1
ATOM 804 C CA . GLY A 1 100 ? -2.866 -1.337 -5.258 1.00 84.62 100 GLY A CA 1
ATOM 805 C C . GLY A 1 100 ? -1.573 -1.224 -6.055 1.00 84.62 100 GLY A C 1
ATOM 806 O O . GLY A 1 100 ? -0.879 -0.206 -5.980 1.00 84.62 100 GLY A O 1
ATOM 807 N N . ILE A 1 101 ? -1.244 -2.276 -6.798 1.00 81.44 101 ILE A N 1
ATOM 808 C CA . ILE A 1 101 ? 0.056 -2.473 -7.437 1.00 81.44 101 ILE A CA 1
ATOM 809 C C . ILE A 1 101 ? -0.136 -2.925 -8.886 1.00 81.44 101 ILE A C 1
ATOM 811 O O . ILE A 1 101 ? -0.836 -3.899 -9.169 1.00 81.44 101 ILE A O 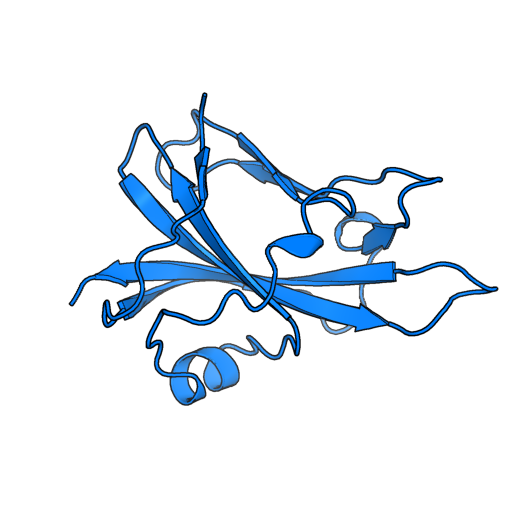1
ATOM 815 N N . GLY A 1 102 ? 0.502 -2.198 -9.798 1.00 77.94 102 GLY A N 1
ATOM 816 C CA . GLY A 1 102 ? 0.668 -2.552 -11.201 1.00 77.94 102 GLY A CA 1
ATOM 817 C C . GLY A 1 102 ? 1.773 -3.591 -11.389 1.00 77.94 102 GLY A C 1
ATOM 818 O O . GLY A 1 102 ? 2.806 -3.520 -10.724 1.00 77.94 102 GLY A O 1
ATOM 819 N N . TYR A 1 103 ? 1.574 -4.544 -12.300 1.00 72.62 103 TYR A N 1
ATOM 820 C CA . TYR A 1 103 ? 2.661 -5.373 -12.828 1.00 72.62 103 TYR A CA 1
ATOM 821 C C . TYR A 1 103 ? 3.085 -4.826 -14.187 1.00 72.62 103 TYR A C 1
ATOM 823 O O . TYR A 1 103 ? 2.222 -4.636 -15.045 1.00 72.62 103 TYR A O 1
ATOM 831 N N . PHE A 1 104 ? 4.385 -4.642 -14.398 1.00 66.81 104 PHE A N 1
ATOM 832 C CA . PHE A 1 104 ? 4.942 -4.497 -15.735 1.00 66.81 104 PHE A CA 1
ATOM 833 C C . PHE A 1 104 ? 5.857 -5.686 -16.039 1.00 66.81 104 PHE A C 1
ATOM 835 O O . PHE A 1 104 ? 6.764 -6.015 -15.274 1.00 66.81 104 PHE A O 1
ATOM 842 N N . GLU A 1 105 ? 5.569 -6.318 -17.177 1.00 56.78 105 GLU A N 1
ATOM 843 C CA . GLU A 1 105 ? 6.346 -7.382 -17.815 1.00 56.78 105 GLU A CA 1
ATOM 844 C C . GLU A 1 105 ? 7.855 -7.072 -17.900 1.00 56.78 105 GLU A C 1
ATOM 846 O O . GLU A 1 105 ? 8.271 -5.910 -17.814 1.00 56.78 105 GLU A O 1
ATOM 851 N N . PRO A 1 106 ? 8.703 -8.102 -18.090 1.00 54.38 106 PRO A N 1
ATOM 852 C CA . PRO A 1 106 ? 10.129 -8.016 -17.828 1.00 54.38 106 PRO A CA 1
ATOM 853 C C . PRO A 1 106 ? 10.849 -6.920 -18.625 1.00 54.38 106 PRO A C 1
ATOM 855 O O . PRO A 1 106 ? 11.093 -7.055 -19.825 1.00 54.38 106 PRO A O 1
ATOM 858 N N . ASN A 1 107 ? 11.324 -5.879 -17.937 1.00 55.81 107 ASN A N 1
ATOM 859 C CA . ASN A 1 107 ? 12.236 -4.898 -18.524 1.00 55.81 107 ASN A CA 1
ATOM 860 C C . ASN A 1 107 ? 13.633 -5.525 -18.652 1.00 55.81 107 ASN A C 1
ATOM 862 O O . ASN A 1 107 ? 14.437 -5.469 -17.719 1.00 55.81 107 ASN A O 1
ATOM 866 N N . ASN A 1 108 ? 13.916 -6.144 -19.802 1.00 64.00 108 ASN A N 1
ATOM 867 C CA . ASN A 1 108 ? 15.143 -6.910 -20.057 1.00 64.00 108 ASN A CA 1
ATOM 868 C C . ASN A 1 108 ? 15.323 -8.104 -19.097 1.00 64.00 108 ASN A C 1
ATOM 870 O O . ASN A 1 108 ? 16.412 -8.321 -18.563 1.00 64.00 108 ASN A O 1
ATOM 874 N N . GLY A 1 109 ? 14.249 -8.864 -18.854 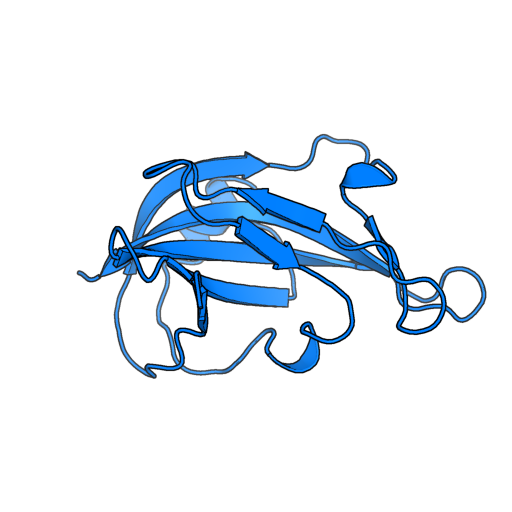1.00 62.75 109 GLY A N 1
ATOM 875 C CA . GLY A 1 109 ? 14.278 -10.056 -17.992 1.00 62.75 109 GLY A CA 1
ATOM 876 C C . GLY A 1 109 ? 14.151 -9.775 -16.491 1.00 62.75 109 GLY A C 1
ATOM 877 O O . GLY A 1 109 ? 14.558 -10.613 -15.692 1.00 62.75 109 GLY A O 1
ATOM 878 N N . ARG A 1 110 ? 13.630 -8.601 -16.105 1.00 67.50 110 ARG A N 1
ATOM 879 C CA . ARG A 1 110 ? 13.491 -8.173 -14.703 1.00 67.50 110 ARG A CA 1
ATOM 880 C C . ARG A 1 110 ? 12.057 -7.821 -14.362 1.00 67.50 110 ARG A C 1
ATOM 882 O O . ARG A 1 110 ? 11.472 -6.988 -15.050 1.00 67.50 110 ARG A O 1
ATOM 889 N N . ASP A 1 111 ? 11.549 -8.380 -13.272 1.00 71.88 111 ASP A N 1
ATOM 890 C CA . ASP A 1 111 ? 10.245 -8.011 -12.729 1.00 71.88 111 ASP A CA 1
ATOM 891 C C . ASP A 1 111 ? 10.270 -6.573 -12.194 1.00 71.88 111 ASP A C 1
ATOM 893 O O . ASP A 1 111 ? 11.156 -6.182 -11.424 1.00 71.88 111 ASP A O 1
ATOM 897 N N . VAL A 1 112 ? 9.290 -5.773 -12.616 1.00 78.06 112 VAL A N 1
ATOM 898 C CA . VAL A 1 112 ? 9.085 -4.409 -12.126 1.00 78.06 112 VAL A CA 1
ATOM 899 C C . VAL A 1 112 ? 7.628 -4.260 -11.706 1.00 78.06 112 VAL A C 1
ATOM 901 O O . VAL A 1 112 ? 6.701 -4.525 -12.469 1.00 78.06 112 VAL A O 1
ATOM 904 N N . PHE A 1 113 ? 7.435 -3.839 -10.463 1.00 80.62 113 PHE A N 1
ATOM 905 C CA . PHE A 1 113 ? 6.131 -3.569 -9.879 1.00 80.62 113 PHE A CA 1
ATOM 906 C C . PHE A 1 113 ? 5.956 -2.078 -9.655 1.00 80.62 113 PHE A C 1
ATOM 908 O O . PHE A 1 113 ? 6.869 -1.421 -9.167 1.00 80.62 113 PHE A O 1
ATOM 915 N N . ASP A 1 114 ? 4.762 -1.563 -9.904 1.00 81.44 114 ASP A N 1
ATOM 916 C CA . ASP A 1 114 ? 4.470 -0.144 -9.740 1.00 81.44 114 ASP A CA 1
ATOM 917 C C . ASP A 1 114 ? 3.462 0.065 -8.621 1.00 81.44 114 ASP A C 1
ATOM 919 O O . ASP A 1 114 ? 2.372 -0.506 -8.631 1.00 81.44 114 ASP A O 1
ATOM 923 N N . ILE A 1 115 ? 3.797 0.909 -7.645 1.00 84.62 115 ILE A N 1
ATOM 924 C CA . ILE A 1 115 ? 2.825 1.331 -6.635 1.00 84.62 115 ILE A CA 1
ATOM 925 C C . ILE A 1 115 ? 1.808 2.237 -7.321 1.00 84.62 115 ILE A C 1
ATOM 927 O O . ILE A 1 115 ? 2.127 3.361 -7.700 1.00 84.62 115 ILE A O 1
ATOM 931 N N . HIS A 1 116 ? 0.580 1.743 -7.474 1.00 84.31 116 HIS A N 1
ATOM 932 C CA . HIS A 1 116 ? -0.486 2.436 -8.190 1.00 84.31 116 HIS A CA 1
ATOM 933 C C . HIS A 1 116 ? -1.298 3.325 -7.251 1.00 84.31 116 HIS A C 1
ATOM 935 O O . HIS A 1 116 ? -1.531 4.499 -7.531 1.00 84.31 116 HIS A O 1
ATOM 941 N N . THR A 1 117 ? -1.724 2.783 -6.107 1.00 87.75 117 THR A N 1
ATOM 942 C CA . THR A 1 117 ? -2.522 3.532 -5.133 1.00 87.75 117 THR A CA 1
ATOM 943 C C . THR A 1 117 ? -2.272 3.074 -3.703 1.00 87.75 117 THR A C 1
ATOM 945 O O . THR A 1 117 ? -1.923 1.918 -3.462 1.00 87.75 117 THR A O 1
ATOM 948 N N . ILE A 1 118 ? -2.496 3.979 -2.750 1.00 89.44 118 ILE A N 1
ATOM 949 C CA . ILE A 1 118 ? -2.616 3.660 -1.327 1.00 89.44 118 ILE A CA 1
ATOM 950 C C . ILE A 1 118 ? -3.891 4.318 -0.806 1.00 89.44 118 ILE A C 1
ATOM 952 O O . ILE A 1 118 ? -4.050 5.541 -0.874 1.00 89.44 118 ILE A O 1
ATOM 956 N N . ILE A 1 119 ? -4.792 3.497 -0.282 1.00 90.38 119 ILE A N 1
ATOM 957 C CA . ILE A 1 119 ? -6.122 3.880 0.184 1.00 90.38 119 ILE A CA 1
ATOM 958 C C . ILE A 1 119 ? -6.267 3.413 1.628 1.00 90.38 119 ILE A C 1
ATOM 960 O O . ILE A 1 119 ? -6.014 2.258 1.943 1.00 90.38 119 ILE A O 1
ATOM 964 N N . GLU A 1 120 ? -6.671 4.303 2.520 1.00 91.75 120 GLU A N 1
ATOM 965 C CA . GLU A 1 120 ? -7.096 3.946 3.866 1.00 91.75 120 GLU A CA 1
ATOM 966 C C . GLU A 1 120 ? -8.505 3.365 3.837 1.00 91.75 120 GLU A C 1
ATOM 968 O O . GLU A 1 120 ? -9.416 3.928 3.220 1.00 91.75 120 GLU A O 1
ATOM 973 N N . ILE A 1 121 ? -8.667 2.251 4.539 1.00 89.62 121 ILE A N 1
ATOM 974 C CA . ILE A 1 121 ? -9.914 1.508 4.649 1.00 89.62 121 ILE A CA 1
ATOM 975 C C . ILE A 1 121 ? -10.226 1.232 6.121 1.00 89.62 121 ILE A C 1
ATOM 977 O O . ILE A 1 121 ? -9.335 1.215 6.972 1.00 89.62 121 ILE A O 1
ATOM 981 N N . ALA A 1 122 ? -11.499 1.004 6.419 1.00 88.38 122 ALA A N 1
ATOM 982 C CA . ALA A 1 122 ? -11.965 0.633 7.749 1.00 88.38 122 ALA A CA 1
ATOM 983 C C . ALA A 1 122 ? -12.904 -0.567 7.662 1.00 88.38 122 ALA A C 1
ATOM 985 O O . ALA A 1 122 ? -13.657 -0.690 6.696 1.00 88.38 122 ALA A O 1
ATOM 986 N N . GLU A 1 123 ? -12.855 -1.434 8.669 1.00 85.69 123 GLU A N 1
ATOM 987 C CA . GLU A 1 123 ? -13.812 -2.532 8.831 1.00 85.69 123 GLU A CA 1
ATOM 988 C C . GLU A 1 123 ? -15.235 -1.968 8.970 1.00 85.69 123 GLU A C 1
ATOM 990 O O . GLU A 1 123 ? -15.434 -0.888 9.544 1.00 85.69 123 GLU A O 1
ATOM 995 N N . MET A 1 124 ? -16.205 -2.665 8.376 1.00 81.12 124 MET A N 1
ATOM 996 C CA . MET A 1 124 ? -17.635 -2.345 8.455 1.00 81.12 124 MET A CA 1
ATOM 997 C C . MET A 1 124 ? -18.320 -3.025 9.632 1.00 81.12 124 MET A C 1
ATOM 999 O O . MET A 1 124 ? -18.036 -4.219 9.868 1.00 81.12 124 MET A O 1
#

Radius of gyration: 13.92 Å; chains: 1; bounding box: 36×24×37 Å

Foldseek 3Di:
DWKDFDLAAPFEKDFDWWDDAADPDFDPLQKAWAPVDGDWNWDQDPPPSPDIDTDHNVCQVQWPNHGYDYPVVVCVVVVLDAPTWTWMATPPPRWIKIWGKHWDDDPPHITMIGGGTITIIDTD